Protein AF-A0A554MM06-F1 (afdb_monomer_lite)

Secondary structure (DSSP, 8-state):
-----S------HHHHHHHHHHSSSSHHHHHHHHHHHHHHHHHHHHHHHHHHHHTT-HHHHHHHHHHHHHHHHHHHHHHHTT--

Sequence (84 aa):
MTEAYSAHESKPKVASRISRAISGKYSAGLASFLTEVGVASGTGAMFGAGLGFFVGQPALGAVIGGIGGALVGLSAHFLRYRDP

Structure (mmCIF, N/CA/C/O backbone):
data_AF-A0A554MM06-F1
#
_entry.id   AF-A0A554MM06-F1
#
loop_
_atom_site.group_PDB
_atom_site.id
_atom_site.type_symbol
_atom_site.label_atom_id
_atom_site.label_alt_id
_atom_site.label_comp_id
_atom_site.label_asym_id
_atom_site.label_entity_id
_atom_site.label_seq_id
_atom_site.pdbx_PDB_ins_code
_atom_site.Cartn_x
_atom_site.Cartn_y
_atom_site.Cartn_z
_atom_site.occupancy
_atom_site.B_iso_or_equiv
_atom_site.auth_seq_id
_atom_site.auth_comp_id
_atom_site.auth_asym_id
_atom_site.auth_atom_id
_atom_site.pdbx_PDB_model_num
ATOM 1 N N . MET A 1 1 ? 36.098 11.657 48.504 1.00 40.03 1 MET A N 1
ATOM 2 C CA . MET A 1 1 ? 36.423 10.616 47.511 1.00 40.03 1 MET A CA 1
ATOM 3 C C . MET A 1 1 ? 35.109 10.037 47.007 1.00 40.03 1 MET A C 1
ATOM 5 O O . MET A 1 1 ? 34.404 9.424 47.790 1.00 40.03 1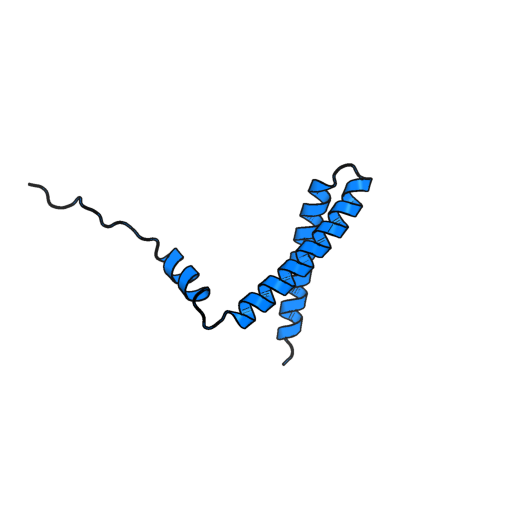 MET A O 1
ATOM 9 N N . THR A 1 2 ? 34.780 10.349 45.746 1.00 42.56 2 THR A N 1
ATOM 10 C CA . THR A 1 2 ? 33.924 9.584 44.812 1.00 42.56 2 THR A CA 1
ATOM 11 C C . THR A 1 2 ? 32.581 9.040 45.309 1.00 42.56 2 THR A C 1
ATOM 13 O O . THR A 1 2 ? 32.424 7.842 45.524 1.00 42.56 2 THR A O 1
ATOM 16 N N . GLU A 1 3 ? 31.579 9.917 45.335 1.00 48.62 3 GLU A N 1
ATOM 17 C CA . GLU A 1 3 ? 30.221 9.545 44.928 1.00 48.62 3 GLU A CA 1
ATOM 18 C C . GLU A 1 3 ? 30.072 9.756 43.407 1.00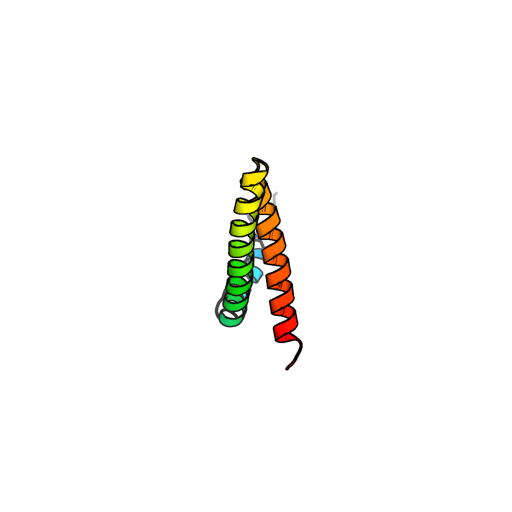 48.62 3 GLU A C 1
ATOM 20 O O . GLU A 1 3 ? 30.747 10.607 42.830 1.00 48.62 3 GLU A O 1
ATOM 25 N N . ALA A 1 4 ? 29.161 8.997 42.791 1.00 49.81 4 ALA A N 1
ATOM 26 C CA . ALA A 1 4 ? 28.638 9.150 41.426 1.00 49.81 4 ALA A CA 1
ATOM 27 C C . ALA A 1 4 ? 29.494 8.647 40.244 1.00 49.81 4 ALA A C 1
ATOM 29 O O . ALA A 1 4 ? 29.998 9.445 39.465 1.00 49.81 4 ALA A O 1
ATOM 30 N N . TYR A 1 5 ? 29.529 7.325 40.014 1.00 51.75 5 TYR A N 1
ATOM 31 C CA . TYR A 1 5 ? 29.417 6.757 38.654 1.00 51.75 5 TYR A CA 1
ATOM 32 C C . TYR A 1 5 ? 29.238 5.231 38.705 1.00 51.75 5 TYR A C 1
ATOM 34 O O . TYR A 1 5 ? 30.197 4.471 38.619 1.00 51.75 5 TYR A O 1
ATOM 42 N N . SER A 1 6 ? 28.011 4.738 38.865 1.00 46.94 6 SER A N 1
ATOM 43 C CA . SER A 1 6 ? 27.697 3.353 38.491 1.00 46.94 6 SER A CA 1
ATOM 44 C C . SER A 1 6 ? 26.218 3.212 38.166 1.00 46.94 6 SER A C 1
ATOM 46 O O . SER A 1 6 ? 25.360 3.167 39.039 1.00 46.94 6 SER A O 1
ATOM 48 N N . ALA A 1 7 ? 25.973 3.140 36.859 1.00 46.16 7 ALA A N 1
ATOM 49 C CA . ALA A 1 7 ? 24.923 2.334 36.257 1.00 46.16 7 ALA A CA 1
ATOM 50 C C . ALA A 1 7 ? 23.468 2.669 36.625 1.00 46.16 7 ALA A C 1
ATOM 52 O O . ALA A 1 7 ? 22.683 1.786 36.960 1.00 46.16 7 ALA A O 1
ATOM 53 N N . HIS A 1 8 ? 23.044 3.913 36.393 1.00 37.97 8 HIS A N 1
ATOM 54 C CA . HIS A 1 8 ? 21.672 4.112 35.916 1.00 37.97 8 HIS A CA 1
ATOM 55 C C . HIS A 1 8 ? 21.636 3.839 34.411 1.00 37.97 8 HIS A C 1
ATOM 57 O O . HIS A 1 8 ? 21.647 4.745 33.581 1.00 37.97 8 HIS A O 1
ATOM 63 N N . GLU A 1 9 ? 21.634 2.548 34.078 1.00 42.59 9 GLU A N 1
ATOM 64 C CA . GLU A 1 9 ? 21.312 2.038 32.753 1.00 42.59 9 GLU A CA 1
ATOM 65 C C . GLU A 1 9 ? 19.900 2.533 32.402 1.00 42.59 9 GLU A C 1
ATOM 67 O O . GLU A 1 9 ? 18.877 2.083 32.928 1.00 42.59 9 GLU A O 1
ATOM 72 N N . SER A 1 10 ? 19.857 3.567 31.571 1.00 48.66 10 SER A N 1
ATOM 73 C CA . SER A 1 10 ? 18.659 4.216 31.069 1.00 48.66 10 SER A CA 1
ATOM 74 C C . SER A 1 10 ? 17.929 3.271 30.118 1.00 48.66 10 SER A C 1
ATOM 76 O O . SER A 1 10 ? 17.961 3.424 28.901 1.00 48.66 10 SER A O 1
ATOM 78 N N . LYS A 1 11 ? 17.212 2.284 30.672 1.00 49.03 11 LYS A N 1
ATOM 79 C CA . LYS A 1 11 ? 16.224 1.522 29.902 1.00 49.03 11 LYS A CA 1
ATOM 80 C C . LYS A 1 11 ? 15.236 2.528 29.304 1.00 49.03 11 LYS A C 1
ATOM 82 O O . LYS A 1 11 ? 14.575 3.251 30.060 1.00 49.03 11 LYS A O 1
ATOM 87 N N . PRO A 1 12 ? 15.124 2.626 27.970 1.00 48.84 12 PRO A N 1
ATOM 88 C CA . PRO A 1 12 ? 14.303 3.645 27.344 1.00 48.84 12 PRO A CA 1
ATOM 89 C C . PRO A 1 12 ? 12.844 3.415 27.751 1.00 48.84 12 PRO A C 1
ATOM 91 O O . PRO A 1 12 ? 12.218 2.433 27.354 1.00 48.84 12 PRO A O 1
ATOM 94 N N . LYS A 1 13 ? 12.266 4.343 28.529 1.00 50.66 13 LYS A N 1
ATOM 95 C CA . LYS A 1 13 ? 10.836 4.348 28.916 1.00 50.66 13 LYS A CA 1
ATOM 96 C C . LYS A 1 13 ? 9.882 4.309 27.707 1.00 50.66 13 LYS A C 1
ATOM 98 O O . LYS A 1 13 ? 8.701 4.011 27.875 1.00 50.66 13 LYS A O 1
ATOM 103 N N . VAL A 1 14 ? 10.383 4.561 26.496 1.00 49.00 14 VAL A N 1
ATOM 104 C CA . VAL A 1 14 ? 9.646 4.429 25.230 1.00 49.00 14 VAL A CA 1
ATOM 105 C C . VAL A 1 14 ? 9.367 2.959 24.887 1.00 49.00 14 VAL A C 1
ATOM 107 O O . VAL A 1 14 ? 8.239 2.624 24.530 1.00 49.00 14 VAL A O 1
ATOM 110 N N . ALA A 1 15 ? 10.333 2.058 25.099 1.00 48.00 15 ALA A N 1
ATOM 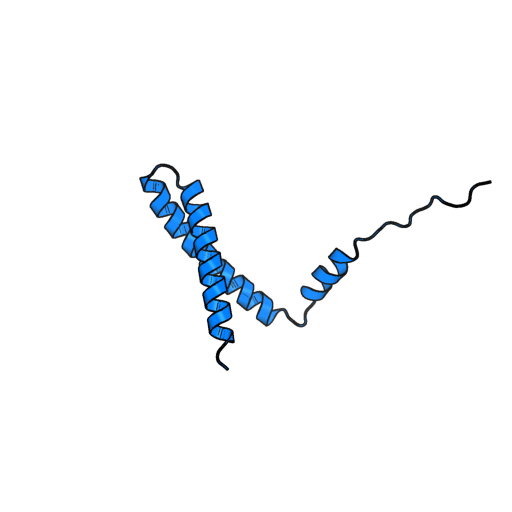111 C CA . ALA A 1 15 ? 10.165 0.629 24.817 1.00 48.00 15 ALA A CA 1
ATOM 112 C C . ALA A 1 15 ? 9.073 -0.004 25.694 1.00 48.00 15 ALA A C 1
ATOM 114 O O . ALA A 1 15 ? 8.334 -0.869 25.241 1.00 48.00 15 ALA A O 1
ATOM 115 N N . SER A 1 16 ? 8.909 0.487 26.926 1.00 47.69 16 SER A N 1
ATOM 116 C CA . SER A 1 16 ? 7.858 0.051 27.854 1.00 47.69 16 SER A CA 1
ATOM 117 C C . SER A 1 16 ? 6.446 0.414 27.375 1.00 47.69 16 SER A C 1
ATOM 119 O O . SER A 1 16 ? 5.528 -0.390 27.518 1.00 47.69 16 SER A O 1
ATOM 121 N N . ARG A 1 17 ? 6.251 1.584 26.748 1.00 51.09 17 ARG A N 1
ATOM 122 C CA . ARG A 1 17 ? 4.940 1.984 26.202 1.00 51.09 17 ARG A CA 1
ATOM 123 C C . ARG A 1 17 ? 4.598 1.240 24.913 1.00 51.09 17 ARG A C 1
ATOM 125 O O . ARG A 1 17 ? 3.464 0.801 24.765 1.00 51.09 17 ARG A O 1
ATOM 132 N N . ILE A 1 18 ? 5.583 1.035 24.038 1.00 54.38 18 ILE A N 1
ATOM 133 C CA . ILE A 1 18 ? 5.427 0.234 22.815 1.00 54.38 18 ILE A CA 1
ATOM 134 C C . ILE A 1 18 ? 5.148 -1.232 23.181 1.00 54.38 18 ILE A C 1
ATOM 136 O O . ILE A 1 18 ? 4.183 -1.820 22.705 1.00 54.38 18 ILE A O 1
ATOM 140 N N . SER A 1 19 ? 5.915 -1.796 24.117 1.00 47.88 19 SER A N 1
ATOM 141 C CA . SER A 1 19 ? 5.718 -3.162 24.615 1.00 47.88 19 SER A CA 1
ATOM 142 C C . SER A 1 19 ? 4.356 -3.343 25.295 1.00 47.88 19 SER A C 1
ATOM 144 O O . SER A 1 19 ? 3.708 -4.367 25.101 1.00 47.88 19 SER A O 1
ATOM 146 N N . ARG A 1 20 ? 3.858 -2.330 26.020 1.00 51.53 20 ARG A N 1
ATOM 147 C CA . ARG A 1 20 ? 2.531 -2.371 26.653 1.00 51.53 20 ARG A CA 1
ATOM 148 C C . ARG A 1 20 ? 1.372 -2.178 25.661 1.00 51.53 20 ARG A C 1
ATOM 150 O O . ARG A 1 20 ? 0.311 -2.738 25.899 1.00 51.53 20 ARG A O 1
ATOM 157 N N . ALA A 1 21 ? 1.572 -1.470 24.546 1.00 53.28 21 ALA A N 1
ATOM 158 C CA . ALA A 1 21 ? 0.600 -1.398 23.446 1.00 53.28 21 ALA A CA 1
ATOM 159 C C . ALA A 1 21 ? 0.501 -2.720 22.657 1.00 53.28 21 ALA A C 1
ATOM 161 O O . ALA A 1 21 ? -0.571 -3.081 22.180 1.00 53.28 21 ALA A O 1
ATOM 162 N N . ILE A 1 22 ? 1.607 -3.466 22.576 1.00 54.19 22 ILE A N 1
ATOM 163 C CA . ILE A 1 22 ? 1.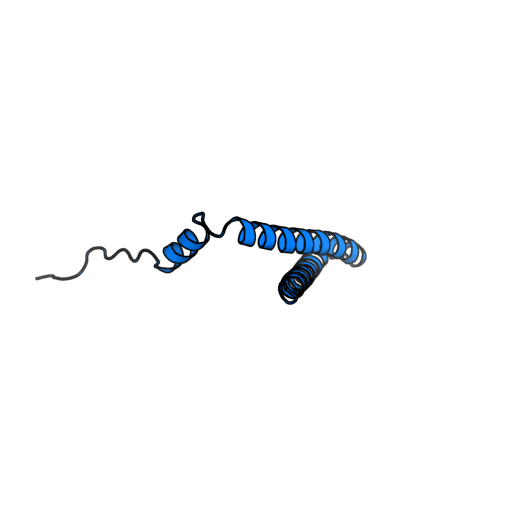681 -4.799 21.952 1.00 54.19 22 ILE A CA 1
ATOM 164 C C . ILE A 1 22 ? 1.183 -5.900 22.918 1.00 54.19 22 ILE A C 1
ATOM 166 O O . ILE A 1 22 ? 0.727 -6.959 22.488 1.00 54.19 22 ILE A O 1
ATOM 170 N N . SER A 1 23 ? 1.203 -5.649 24.233 1.00 52.56 23 SER A N 1
ATOM 171 C CA . SER A 1 23 ? 0.767 -6.583 25.279 1.00 52.56 23 SER A CA 1
ATOM 172 C C . SER A 1 23 ? -0.770 -6.669 25.389 1.00 52.56 23 SER A C 1
ATOM 174 O O . SER A 1 23 ? -1.418 -6.080 26.251 1.00 52.56 23 SER A O 1
ATOM 176 N N . GLY A 1 24 ? -1.373 -7.433 24.480 1.00 52.62 24 GLY A N 1
ATOM 177 C CA . GLY A 1 24 ? -2.455 -8.377 24.792 1.00 52.62 24 GLY A CA 1
ATOM 178 C C . GLY A 1 24 ? -3.902 -7.886 24.941 1.00 52.62 24 GLY A C 1
ATOM 179 O O . GLY A 1 24 ? -4.792 -8.721 24.830 1.00 52.62 24 GLY A O 1
ATOM 180 N N . LYS A 1 25 ? -4.192 -6.592 25.158 1.00 54.38 25 LYS A N 1
ATOM 181 C CA . LYS A 1 25 ? -5.590 -6.108 25.334 1.00 54.38 25 LYS A CA 1
ATOM 182 C C . LYS A 1 25 ? -6.178 -5.285 24.179 1.00 54.38 25 LYS A C 1
ATOM 184 O O . LYS A 1 25 ? -7.386 -5.094 24.143 1.00 54.38 25 LYS A O 1
ATOM 189 N N . TYR A 1 26 ? -5.357 -4.860 23.217 1.00 54.66 26 TYR A N 1
ATOM 190 C CA . TYR A 1 26 ? -5.779 -4.092 22.029 1.00 54.66 26 TYR A CA 1
ATOM 191 C C . TYR A 1 26 ? -5.395 -4.783 20.707 1.00 54.66 26 TYR A C 1
ATOM 193 O O . TYR A 1 26 ? -5.410 -4.165 19.643 1.00 54.66 26 TYR A O 1
ATOM 201 N N . SER A 1 27 ? -5.030 -6.070 20.766 1.00 58.47 27 SER A N 1
ATOM 202 C CA . SER A 1 27 ? -4.439 -6.797 19.637 1.00 58.47 27 SER A CA 1
ATOM 203 C C . SER A 1 27 ? -5.388 -6.954 18.452 1.00 58.47 27 SER A C 1
ATOM 205 O O . SER A 1 27 ? -4.921 -6.901 17.325 1.00 58.47 27 SER A O 1
ATOM 207 N N . ALA A 1 28 ? -6.698 -7.100 18.674 1.00 65.62 28 ALA A N 1
ATOM 208 C CA . ALA A 1 28 ? -7.657 -7.314 17.588 1.00 65.62 28 ALA A CA 1
ATOM 209 C C . ALA A 1 28 ? -7.829 -6.068 16.700 1.00 65.62 28 ALA A C 1
ATOM 211 O O . ALA A 1 28 ? -7.744 -6.171 15.479 1.00 65.62 28 ALA A O 1
ATOM 212 N N . GLY A 1 29 ? -7.993 -4.884 17.303 1.00 72.38 29 GLY A N 1
ATOM 213 C CA . GLY A 1 29 ? -8.091 -3.622 16.559 1.00 72.38 29 GLY A CA 1
ATOM 214 C C . GLY A 1 29 ? -6.773 -3.249 15.880 1.00 72.38 29 GLY A C 1
ATOM 215 O O . GLY A 1 29 ? -6.766 -2.846 14.720 1.00 72.38 29 GLY A O 1
ATOM 216 N N . LEU A 1 30 ? -5.645 -3.471 16.565 1.00 78.38 30 LEU A N 1
ATOM 217 C CA . LEU A 1 30 ? -4.319 -3.248 15.992 1.00 78.38 30 LEU A CA 1
ATOM 218 C C . LEU A 1 30 ? -4.018 -4.218 14.839 1.00 78.38 30 LEU A C 1
ATOM 220 O O . LEU A 1 30 ? -3.483 -3.801 13.818 1.00 78.38 30 LEU A O 1
ATOM 224 N N . ALA A 1 31 ? -4.374 -5.496 14.973 1.00 80.19 31 ALA A N 1
ATOM 225 C CA . ALA A 1 31 ? -4.190 -6.489 13.920 1.00 80.19 31 ALA A CA 1
ATOM 226 C C . ALA A 1 31 ? -5.083 -6.200 12.710 1.00 80.19 31 ALA A C 1
ATOM 228 O O . ALA A 1 31 ? -4.590 -6.275 11.588 1.00 80.19 31 ALA A O 1
ATOM 229 N N . SER A 1 32 ? -6.352 -5.823 12.916 1.00 80.19 32 SER A N 1
ATOM 230 C CA . SER A 1 32 ? -7.245 -5.408 11.821 1.00 80.19 32 SER A CA 1
ATOM 231 C C . SER A 1 32 ? -6.671 -4.205 11.081 1.00 80.19 32 SER A C 1
ATOM 233 O O . SER A 1 32 ? -6.513 -4.251 9.867 1.00 80.19 32 SER A O 1
ATOM 235 N N . PHE A 1 33 ? -6.244 -3.177 11.819 1.00 83.56 33 PHE A N 1
ATOM 236 C CA . PHE A 1 33 ? -5.613 -1.990 11.248 1.00 83.56 33 PHE A CA 1
ATOM 237 C C . PHE A 1 33 ? -4.361 -2.326 10.427 1.00 83.56 33 PHE A C 1
ATOM 239 O O . PHE A 1 33 ? -4.250 -1.938 9.264 1.00 83.56 33 PHE A O 1
ATOM 246 N N . LEU A 1 34 ? -3.423 -3.080 11.009 1.00 86.25 34 LEU A N 1
ATOM 247 C CA . LEU A 1 34 ? -2.188 -3.476 10.328 1.00 86.25 34 LEU A CA 1
ATOM 248 C C . LEU A 1 34 ? -2.464 -4.355 9.107 1.00 86.25 34 LEU A C 1
ATOM 250 O O . LEU A 1 34 ? -1.767 -4.232 8.104 1.00 86.25 34 LEU A O 1
ATOM 254 N N . THR A 1 35 ? -3.482 -5.213 9.170 1.00 86.94 35 THR A N 1
ATOM 255 C CA . THR A 1 35 ? -3.881 -6.061 8.043 1.00 86.94 35 THR A CA 1
ATOM 256 C C . THR A 1 35 ? -4.487 -5.223 6.923 1.00 86.94 35 THR A C 1
ATOM 258 O O . THR A 1 35 ? -4.098 -5.384 5.774 1.00 86.94 35 THR A O 1
ATOM 261 N N . GLU A 1 36 ? -5.386 -4.289 7.231 1.00 85.75 36 GLU A N 1
ATOM 262 C CA . GLU A 1 36 ? -6.022 -3.419 6.236 1.00 85.75 36 GLU A CA 1
ATOM 263 C C . GLU A 1 36 ? -5.004 -2.515 5.534 1.00 85.75 36 GLU A C 1
ATOM 265 O O . GLU A 1 36 ? -4.937 -2.483 4.303 1.00 85.75 36 GLU A O 1
ATOM 270 N N . VAL A 1 37 ? -4.155 -1.831 6.305 1.00 87.50 37 VAL A N 1
ATOM 271 C CA . VAL A 1 37 ? -3.094 -0.977 5.755 1.00 87.50 37 VAL A CA 1
ATOM 272 C C . VAL A 1 37 ? -2.038 -1.819 5.031 1.00 87.50 37 VAL A C 1
ATOM 274 O O . VAL A 1 37 ? -1.546 -1.423 3.972 1.00 87.50 37 VAL A O 1
ATOM 277 N N . GLY A 1 38 ? -1.712 -3.004 5.550 1.00 88.12 38 GLY A N 1
ATOM 278 C CA . GLY A 1 38 ? -0.782 -3.952 4.938 1.00 88.12 38 GLY A CA 1
ATOM 279 C C . GLY A 1 38 ? -1.269 -4.472 3.585 1.00 88.12 38 GLY A C 1
ATOM 280 O O . GLY A 1 38 ? -0.526 -4.439 2.608 1.00 88.12 38 GLY A O 1
ATOM 281 N N . VAL A 1 39 ? -2.533 -4.884 3.485 1.00 91.50 39 VAL A N 1
ATOM 282 C CA . VAL A 1 39 ? -3.137 -5.325 2.219 1.00 91.50 39 VAL A CA 1
ATOM 283 C C . VAL A 1 39 ? -3.215 -4.164 1.232 1.00 91.50 39 VAL A C 1
ATOM 285 O O . VAL A 1 39 ? -2.820 -4.322 0.078 1.00 91.50 39 VAL A O 1
ATOM 288 N N . ALA A 1 40 ? -3.664 -2.984 1.664 1.00 91.25 40 ALA A N 1
ATOM 289 C CA . ALA A 1 40 ? -3.780 -1.827 0.779 1.00 91.25 40 ALA A CA 1
ATOM 290 C C . ALA A 1 40 ? -2.412 -1.378 0.233 1.00 91.25 40 ALA A C 1
ATOM 292 O O . ALA A 1 40 ? -2.268 -1.148 -0.969 1.00 91.25 40 ALA A O 1
ATOM 293 N N . SER A 1 41 ? -1.387 -1.324 1.089 1.00 92.44 41 SER A N 1
ATOM 294 C CA . SER A 1 41 ? -0.011 -1.009 0.687 1.00 92.44 41 SER A CA 1
ATOM 295 C C . SER A 1 41 ? 0.607 -2.087 -0.205 1.00 92.44 41 SER A C 1
ATOM 297 O O . SER A 1 41 ? 1.197 -1.751 -1.227 1.00 92.44 41 SER A O 1
ATOM 299 N N . GLY A 1 42 ? 0.425 -3.374 0.102 1.00 91.06 42 GLY A N 1
ATOM 300 C CA . GLY A 1 42 ? 0.915 -4.475 -0.733 1.00 91.06 42 GLY A CA 1
ATOM 301 C C . GLY A 1 42 ? 0.288 -4.476 -2.130 1.00 91.06 42 GLY A C 1
ATOM 302 O O . GLY A 1 42 ? 0.990 -4.590 -3.136 1.00 91.06 42 GLY A O 1
ATOM 303 N N . THR A 1 43 ? -1.025 -4.258 -2.202 1.00 92.56 43 THR A N 1
ATOM 304 C CA . THR A 1 43 ? -1.755 -4.159 -3.474 1.00 92.56 43 THR A CA 1
ATOM 305 C C . THR A 1 43 ? -1.284 -2.940 -4.268 1.00 92.56 43 THR A C 1
ATOM 307 O O . THR A 1 43 ? -0.945 -3.056 -5.445 1.00 92.56 43 THR A O 1
ATOM 310 N N . GLY A 1 44 ? -1.174 -1.782 -3.610 1.00 92.56 44 GLY A N 1
ATOM 311 C CA . GLY A 1 44 ? -0.643 -0.563 -4.214 1.00 92.56 44 GLY A CA 1
ATOM 312 C C . GLY A 1 44 ? 0.781 -0.739 -4.742 1.00 92.56 44 GLY A C 1
ATOM 313 O O . GLY A 1 44 ? 1.076 -0.308 -5.853 1.00 92.56 44 GLY A O 1
ATOM 314 N N . ALA A 1 45 ? 1.649 -1.432 -4.003 1.00 92.75 45 ALA A N 1
ATOM 315 C CA . ALA A 1 45 ? 3.011 -1.725 -4.432 1.00 92.75 45 ALA A CA 1
ATOM 316 C C . ALA A 1 45 ? 3.051 -2.641 -5.664 1.00 92.75 45 ALA A C 1
ATOM 318 O O . ALA A 1 45 ? 3.835 -2.378 -6.571 1.00 92.75 45 ALA A O 1
ATOM 319 N N . MET A 1 46 ? 2.191 -3.665 -5.754 1.00 93.38 46 MET A N 1
ATOM 320 C CA . MET A 1 46 ? 2.101 -4.508 -6.956 1.00 93.38 46 MET A CA 1
ATOM 321 C C . MET A 1 46 ? 1.667 -3.710 -8.190 1.00 93.38 46 MET A C 1
ATOM 323 O O . MET A 1 46 ? 2.318 -3.795 -9.232 1.00 93.38 46 MET A O 1
ATOM 327 N N . PHE A 1 47 ? 0.605 -2.906 -8.079 1.00 91.62 47 PHE A N 1
ATOM 328 C CA . PHE A 1 47 ? 0.149 -2.061 -9.188 1.00 91.62 47 PHE A CA 1
ATOM 329 C C . PHE A 1 47 ? 1.201 -1.018 -9.574 1.00 91.62 47 PHE A C 1
ATOM 331 O O . PHE A 1 47 ? 1.499 -0.844 -10.755 1.00 91.62 47 PHE A O 1
ATOM 338 N N . GLY A 1 48 ? 1.808 -0.364 -8.584 1.00 90.81 48 GLY A N 1
ATOM 339 C CA . GLY A 1 48 ? 2.872 0.608 -8.793 1.00 90.81 48 GLY A CA 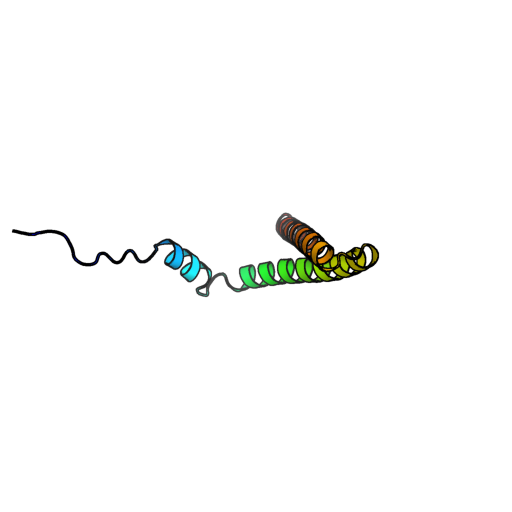1
ATOM 340 C C . GLY A 1 48 ? 4.106 -0.003 -9.455 1.00 90.81 48 GLY A C 1
ATOM 341 O O . GLY A 1 48 ? 4.655 0.594 -10.376 1.00 90.81 48 GLY A O 1
ATOM 342 N N . ALA A 1 49 ? 4.517 -1.208 -9.053 1.00 91.88 49 ALA A N 1
ATOM 343 C CA . ALA A 1 49 ? 5.612 -1.937 -9.692 1.00 91.88 49 ALA A CA 1
ATOM 344 C C . ALA A 1 49 ? 5.292 -2.273 -11.153 1.00 91.88 49 ALA A C 1
ATOM 346 O O . ALA A 1 49 ? 6.141 -2.087 -12.024 1.00 91.88 49 ALA A O 1
ATOM 347 N N . GLY A 1 50 ? 4.059 -2.715 -11.423 1.00 91.25 50 GLY A N 1
ATOM 348 C CA . GLY A 1 50 ? 3.578 -2.987 -12.776 1.00 91.25 50 GLY A CA 1
ATOM 349 C C . GLY A 1 50 ? 3.629 -1.746 -13.666 1.00 91.25 50 GLY A C 1
ATOM 350 O O . GLY A 1 50 ? 4.162 -1.804 -14.769 1.00 91.25 50 GLY A O 1
ATOM 351 N N . LEU A 1 51 ? 3.160 -0.599 -13.166 1.00 88.94 51 LEU A N 1
ATOM 352 C CA . LEU A 1 51 ? 3.232 0.676 -13.889 1.00 88.94 51 LEU A CA 1
ATOM 353 C C . LEU A 1 51 ? 4.678 1.172 -14.055 1.00 88.94 51 LEU A C 1
ATOM 355 O O . LEU A 1 51 ? 5.060 1.628 -15.130 1.00 88.94 51 LEU A O 1
ATOM 359 N N . GLY A 1 52 ? 5.504 1.032 -13.017 1.00 85.88 52 GLY A N 1
ATOM 360 C CA . GLY A 1 52 ? 6.920 1.393 -13.047 1.00 85.88 52 GLY A CA 1
ATOM 361 C C . GLY A 1 52 ? 7.737 0.555 -14.032 1.00 85.88 52 GLY A C 1
ATOM 362 O O . GLY A 1 52 ? 8.724 1.051 -14.570 1.00 85.88 52 GLY A O 1
ATOM 363 N N . PHE A 1 53 ? 7.316 -0.679 -14.328 1.00 89.25 53 PHE A N 1
ATOM 364 C CA . PHE A 1 53 ? 7.952 -1.526 -15.339 1.00 89.25 53 PHE A CA 1
ATOM 365 C C . PHE A 1 53 ? 7.912 -0.889 -16.737 1.00 89.25 53 PHE A C 1
ATOM 367 O O . PHE A 1 53 ? 8.912 -0.930 -17.449 1.00 89.25 53 PHE A O 1
ATOM 374 N N . PHE A 1 54 ? 6.817 -0.208 -17.099 1.00 87.06 54 PHE A N 1
ATOM 375 C CA . PHE A 1 54 ? 6.690 0.486 -18.391 1.00 87.06 54 PHE A CA 1
ATOM 376 C C . PHE A 1 54 ? 7.649 1.672 -18.547 1.00 87.06 54 PHE A C 1
ATOM 378 O O . PHE A 1 54 ? 7.962 2.066 -19.666 1.00 87.06 54 PHE A O 1
ATOM 385 N N . VAL A 1 55 ? 8.129 2.230 -17.433 1.00 85.56 55 VAL A N 1
ATOM 386 C CA . VAL A 1 55 ? 9.053 3.376 -17.401 1.00 85.56 55 VAL A CA 1
ATOM 387 C C . VAL A 1 55 ? 10.481 2.930 -17.033 1.00 85.56 55 VAL A C 1
ATOM 389 O O . VAL A 1 55 ? 11.363 3.752 -16.811 1.00 85.56 55 VAL A O 1
ATOM 392 N N . GLY A 1 56 ? 10.731 1.616 -16.942 1.00 91.00 56 GLY A N 1
ATOM 393 C CA . GLY A 1 56 ? 12.034 1.052 -16.569 1.00 91.00 56 GLY A CA 1
ATOM 394 C C . GLY A 1 56 ? 12.419 1.248 -15.097 1.00 91.00 56 GLY A C 1
ATOM 395 O O . GLY A 1 56 ? 13.563 1.006 -14.721 1.00 91.00 56 GLY A O 1
ATOM 396 N N . GLN A 1 57 ? 11.481 1.671 -14.244 1.00 93.12 57 GLN A N 1
ATOM 397 C CA . GLN A 1 57 ? 11.702 1.946 -12.820 1.00 93.12 57 GLN A CA 1
ATOM 398 C C . GLN A 1 57 ? 10.691 1.202 -11.923 1.00 93.12 57 GLN A C 1
ATOM 400 O O . GLN A 1 57 ? 9.956 1.828 -11.153 1.00 93.12 57 GLN A O 1
ATOM 405 N N . PRO A 1 58 ? 10.646 -0.144 -11.966 1.00 89.00 58 PRO A N 1
ATOM 406 C CA . PRO A 1 58 ? 9.675 -0.931 -11.203 1.00 89.00 58 PRO A CA 1
ATOM 407 C C . PRO A 1 58 ? 9.823 -0.752 -9.686 1.00 89.00 58 PRO A C 1
ATOM 409 O O . PRO A 1 58 ? 8.823 -0.696 -8.979 1.00 89.00 58 PRO A O 1
ATOM 412 N N . ALA A 1 59 ? 11.050 -0.593 -9.175 1.00 90.69 59 ALA A N 1
ATOM 413 C CA . ALA A 1 59 ? 11.288 -0.372 -7.747 1.00 90.69 59 ALA A CA 1
ATOM 414 C C . ALA A 1 59 ? 10.705 0.966 -7.262 1.00 90.69 59 ALA A C 1
ATOM 416 O O . ALA A 1 59 ? 10.017 1.009 -6.244 1.00 90.69 59 ALA A O 1
ATOM 417 N N . LEU A 1 60 ? 10.929 2.050 -8.015 1.00 91.75 60 LEU A N 1
ATOM 418 C CA . LEU A 1 60 ? 10.369 3.364 -7.694 1.00 91.75 60 LEU A CA 1
ATOM 419 C C . LEU A 1 60 ? 8.838 3.339 -7.778 1.00 91.75 60 LEU A C 1
ATOM 421 O O . LEU A 1 60 ? 8.162 3.846 -6.885 1.00 91.75 60 LEU A O 1
ATOM 425 N N . GLY A 1 61 ? 8.299 2.680 -8.808 1.00 91.62 61 GLY A N 1
ATOM 426 C CA . GLY A 1 61 ? 6.864 2.456 -8.957 1.00 91.62 61 GLY A CA 1
ATOM 427 C C . GLY A 1 61 ? 6.259 1.705 -7.769 1.00 91.62 61 GLY A C 1
ATOM 428 O O . GLY A 1 61 ? 5.233 2.129 -7.243 1.00 91.62 61 GLY A O 1
ATOM 429 N N . ALA A 1 62 ? 6.912 0.644 -7.287 1.00 91.44 62 ALA A N 1
ATOM 430 C CA . ALA A 1 62 ? 6.454 -0.124 -6.130 1.00 91.44 62 ALA A CA 1
ATOM 431 C C . ALA A 1 62 ? 6.422 0.716 -4.846 1.00 91.44 62 ALA A C 1
ATOM 433 O O . ALA A 1 62 ? 5.478 0.613 -4.067 1.00 91.44 62 ALA A O 1
ATOM 434 N N . VAL A 1 63 ? 7.428 1.572 -4.634 1.00 93.38 63 VAL A N 1
ATOM 435 C CA . VAL A 1 63 ? 7.488 2.472 -3.471 1.00 93.38 63 VAL A CA 1
ATOM 436 C C . VAL A 1 63 ? 6.355 3.495 -3.522 1.00 93.38 63 VAL A C 1
ATOM 438 O O . VAL A 1 63 ? 5.613 3.635 -2.551 1.00 93.38 63 VAL A O 1
ATOM 441 N N . ILE A 1 64 ? 6.175 4.172 -4.660 1.00 93.44 64 ILE A N 1
ATOM 442 C CA . ILE A 1 64 ? 5.106 5.167 -4.837 1.00 93.44 64 ILE A CA 1
ATOM 443 C C . ILE A 1 64 ? 3.735 4.505 -4.678 1.00 93.44 64 ILE A C 1
ATOM 445 O O . ILE A 1 64 ? 2.887 5.000 -3.935 1.00 93.44 64 ILE A O 1
ATOM 449 N N . GLY A 1 65 ? 3.533 3.360 -5.330 1.00 92.19 65 GLY A N 1
ATOM 450 C CA . GLY A 1 65 ? 2.299 2.592 -5.242 1.00 92.19 65 GLY A CA 1
ATOM 451 C C . GLY A 1 65 ? 2.019 2.089 -3.828 1.00 92.19 65 GLY A C 1
ATOM 452 O O . GLY A 1 65 ? 0.886 2.179 -3.364 1.00 92.19 65 GLY A O 1
ATOM 453 N N . GLY A 1 66 ? 3.039 1.623 -3.106 1.00 93.06 66 GLY A N 1
ATOM 454 C CA . GLY A 1 66 ? 2.910 1.171 -1.722 1.00 93.06 66 GLY A CA 1
ATOM 455 C C . GLY A 1 66 ? 2.522 2.296 -0.765 1.00 93.06 66 GLY A C 1
ATOM 456 O O . GLY A 1 66 ? 1.622 2.118 0.056 1.00 93.06 66 GLY A O 1
ATOM 457 N N . ILE A 1 67 ? 3.136 3.476 -0.910 1.00 93.69 67 ILE A N 1
ATOM 458 C CA . ILE A 1 67 ? 2.783 4.676 -0.136 1.00 93.69 67 ILE A CA 1
ATOM 459 C C . ILE A 1 67 ? 1.353 5.122 -0.465 1.00 93.69 67 ILE A C 1
ATOM 461 O O . ILE A 1 67 ? 0.558 5.349 0.446 1.00 93.69 67 ILE A O 1
ATOM 465 N N . GLY A 1 68 ? 0.998 5.200 -1.751 1.00 93.00 68 GLY A N 1
ATOM 466 C CA . GLY A 1 68 ? -0.358 5.543 -2.183 1.00 93.00 68 GLY A CA 1
ATOM 467 C C . GLY A 1 68 ? -1.402 4.565 -1.638 1.00 93.00 68 GLY A C 1
ATOM 468 O O . GLY A 1 68 ? -2.408 4.985 -1.068 1.00 93.00 68 GLY A O 1
ATOM 469 N N . GLY A 1 69 ? -1.126 3.262 -1.721 1.00 91.06 69 GLY A N 1
ATOM 470 C CA . GLY A 1 69 ? -1.969 2.206 -1.164 1.00 91.06 69 GLY A CA 1
ATOM 471 C C . GLY A 1 69 ? -2.129 2.313 0.353 1.00 91.06 69 GLY A C 1
ATOM 472 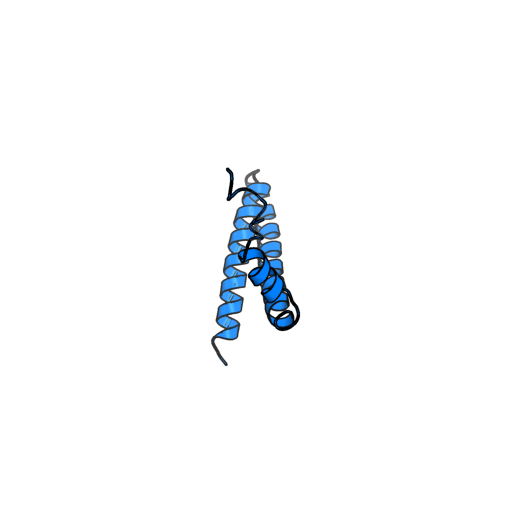O O . GLY A 1 69 ? -3.245 2.206 0.856 1.00 91.06 69 GLY A O 1
ATOM 473 N N . ALA A 1 70 ? -1.052 2.606 1.088 1.00 89.88 70 ALA A N 1
ATOM 474 C CA . ALA A 1 70 ? -1.110 2.823 2.533 1.00 89.88 70 ALA A CA 1
ATOM 475 C C . ALA A 1 70 ? -1.998 4.022 2.904 1.00 89.88 70 ALA A C 1
ATOM 477 O O . ALA A 1 70 ? -2.804 3.920 3.825 1.00 89.88 70 ALA A O 1
ATOM 478 N N . LEU A 1 71 ? -1.887 5.141 2.178 1.00 93.12 71 LEU A N 1
ATOM 479 C CA . LEU A 1 71 ? -2.699 6.341 2.409 1.00 93.12 71 LEU A CA 1
ATOM 480 C C . LEU A 1 71 ? -4.186 6.090 2.127 1.00 93.12 71 LEU A C 1
ATOM 482 O O . LEU A 1 71 ? -5.044 6.526 2.899 1.00 93.12 71 LEU A O 1
ATOM 486 N N . VAL A 1 72 ? -4.499 5.356 1.056 1.00 90.06 72 VAL A N 1
ATOM 487 C CA . VAL A 1 72 ? -5.876 4.957 0.729 1.00 90.06 72 VAL A CA 1
ATOM 488 C C . VAL A 1 72 ? -6.427 3.997 1.781 1.00 90.06 72 VAL A C 1
ATOM 490 O O . VAL A 1 72 ? -7.532 4.213 2.269 1.00 90.06 72 VAL A O 1
ATOM 493 N N . GLY A 1 73 ? -5.654 2.985 2.186 1.00 87.69 73 GLY A N 1
ATOM 494 C CA . GLY A 1 73 ? -6.035 2.050 3.248 1.00 87.69 73 GLY A CA 1
ATOM 495 C C . GLY A 1 73 ? -6.281 2.749 4.584 1.00 87.69 73 GLY A C 1
ATOM 496 O O . GLY A 1 73 ? -7.288 2.494 5.237 1.00 87.69 73 GLY A O 1
ATOM 497 N N . LEU A 1 74 ? -5.418 3.702 4.947 1.00 88.88 74 LEU A N 1
ATOM 498 C CA . LEU A 1 74 ? -5.578 4.533 6.139 1.00 88.88 74 LEU A CA 1
ATOM 499 C C . LEU A 1 74 ? -6.870 5.360 6.076 1.00 88.88 74 LEU A C 1
ATOM 501 O O . LEU A 1 74 ? -7.641 5.385 7.032 1.00 88.88 74 LEU A O 1
ATOM 505 N N . SER A 1 75 ? -7.128 6.000 4.934 1.00 83.56 75 SER A N 1
ATOM 506 C CA . SER A 1 75 ? -8.332 6.809 4.709 1.00 83.56 75 SER A CA 1
ATOM 507 C C . SER A 1 75 ? -9.602 5.957 4.771 1.00 83.56 75 SER A C 1
ATOM 509 O O . SER A 1 75 ? -10.569 6.338 5.425 1.00 83.56 75 SER A O 1
ATOM 511 N N . ALA A 1 76 ? -9.583 4.778 4.144 1.00 84.62 76 ALA A N 1
ATOM 512 C CA . ALA A 1 76 ? -10.689 3.828 4.156 1.00 84.62 76 ALA A CA 1
ATOM 513 C C . ALA A 1 76 ? -10.981 3.312 5.571 1.00 84.62 76 ALA A C 1
ATOM 515 O O . ALA A 1 76 ? -12.145 3.257 5.961 1.00 84.62 76 ALA A O 1
ATOM 516 N N . HIS A 1 77 ? -9.940 3.005 6.351 1.00 82.12 77 HIS A N 1
ATOM 517 C CA . HIS A 1 77 ? -10.082 2.601 7.746 1.00 82.12 77 HIS A CA 1
ATOM 518 C C . HIS A 1 77 ? -10.750 3.710 8.569 1.00 82.12 77 HIS A C 1
ATOM 520 O O . HIS A 1 77 ? -11.778 3.481 9.198 1.00 82.12 77 HIS A O 1
ATOM 526 N N . PHE A 1 78 ? -10.246 4.947 8.507 1.00 80.88 78 PHE A N 1
ATOM 527 C CA . PHE A 1 78 ? -10.836 6.053 9.266 1.00 80.88 78 PHE A CA 1
ATOM 528 C C . PHE A 1 78 ? -12.268 6.393 8.849 1.00 80.88 78 PHE A C 1
ATOM 530 O O . PHE A 1 78 ? -13.064 6.736 9.716 1.00 80.88 78 PHE A O 1
ATOM 537 N N . LEU A 1 79 ? -12.617 6.291 7.563 1.00 82.31 79 LEU A N 1
ATOM 538 C CA . LEU A 1 79 ? -13.994 6.496 7.103 1.00 82.31 79 LEU A CA 1
ATOM 539 C C . LEU A 1 79 ? -14.935 5.402 7.624 1.00 82.31 79 LEU A C 1
ATOM 541 O O . LEU A 1 79 ? -16.038 5.714 8.058 1.00 82.31 79 LEU A O 1
ATOM 545 N N . ARG A 1 80 ? -14.486 4.141 7.658 1.00 77.44 80 ARG A N 1
ATOM 546 C CA . ARG A 1 80 ? -15.285 3.012 8.165 1.00 77.44 80 ARG A CA 1
ATOM 547 C C . ARG A 1 80 ? -15.628 3.110 9.647 1.00 77.44 80 ARG A C 1
ATOM 549 O O . ARG A 1 80 ? -16.663 2.604 10.051 1.00 77.44 80 ARG A O 1
ATOM 556 N N . TYR A 1 81 ? -14.762 3.733 10.441 1.00 68.31 81 TYR A N 1
ATOM 557 C CA . TYR A 1 81 ? -14.961 3.902 11.883 1.00 68.31 81 TYR A CA 1
ATOM 558 C C . TYR A 1 81 ? -15.562 5.267 12.261 1.00 68.31 81 TYR A C 1
ATOM 560 O O . TYR A 1 81 ? -15.666 5.573 13.449 1.00 68.31 81 TYR A O 1
ATOM 568 N N . ARG A 1 82 ? -15.932 6.103 11.278 1.00 59.25 82 ARG A N 1
ATOM 569 C CA . ARG A 1 82 ? -16.490 7.445 11.514 1.00 59.25 82 ARG A CA 1
ATOM 570 C C . ARG A 1 82 ? -18.022 7.485 11.553 1.00 59.25 82 ARG A C 1
ATOM 572 O O . ARG A 1 82 ? -18.544 8.378 12.212 1.00 59.25 82 ARG A O 1
ATOM 579 N N . ASP A 1 83 ? -18.706 6.528 10.930 1.00 49.06 83 ASP A N 1
ATOM 580 C CA . ASP A 1 83 ? -20.161 6.355 11.046 1.00 49.06 83 ASP A CA 1
ATOM 581 C C . ASP A 1 83 ? -20.473 5.146 11.957 1.00 49.06 83 ASP A C 1
ATOM 583 O O . ASP A 1 83 ? -20.172 4.015 11.563 1.00 49.06 83 ASP A O 1
ATOM 587 N N . PRO A 1 84 ? -20.996 5.362 13.185 1.00 53.53 84 PRO A N 1
ATOM 588 C CA . PRO A 1 84 ? -21.494 4.297 14.058 1.00 53.53 84 PRO A CA 1
ATOM 589 C C . PRO A 1 84 ? -22.860 3.746 13.626 1.00 53.53 84 PRO A C 1
ATOM 591 O O . PRO A 1 84 ? -23.704 4.534 13.139 1.00 53.53 84 PRO A O 1
#

pLDDT: mean 74.13, std 19.0, range [37.97, 93.69]

Foldseek 3Di:
DDDDDDDPPCPPVVVVVVVVCVPDDCCVVVVVLCVLLVVQLQVQLVVQLVVCVVVVGSVVRSVVRSVVSNVVSVVVVVVVVPPD

Radius of gyration: 20.97 Å; chains: 1; bounding box: 58×19×66 Å